Protein AF-A0A5N9AE64-F1 (afdb_monomer_lite)

Foldseek 3Di:
DPPQDDPVVVVDDDDDDPQVDEDEAEEDEWADAQPVDPPPRGDDDVNVVVVCVRHHHPYYDYD

Structure (mmCIF, N/CA/C/O backbone):
data_AF-A0A5N9AE64-F1
#
_entry.id   AF-A0A5N9AE64-F1
#
loop_
_atom_site.group_PDB
_atom_site.id
_atom_site.type_symbol
_atom_site.label_atom_id
_atom_site.label_alt_id
_atom_site.label_comp_id
_atom_site.label_asym_id
_atom_site.label_entity_id
_atom_site.label_seq_id
_atom_site.pdbx_PDB_ins_code
_atom_site.Cartn_x
_atom_site.Cartn_y
_atom_site.Cartn_z
_atom_site.occupancy
_atom_site.B_iso_or_equiv
_atom_site.auth_seq_id
_atom_site.auth_comp_id
_atom_site.auth_asym_id
_atom_site.auth_atom_id
_atom_site.pdbx_PDB_model_num
ATOM 1 N N . MET A 1 1 ? 21.153 -14.156 0.698 1.00 49.66 1 MET A N 1
ATOM 2 C CA . MET A 1 1 ? 20.263 -14.326 -0.468 1.00 49.66 1 MET A CA 1
ATOM 3 C C . MET A 1 1 ? 19.589 -12.994 -0.694 1.00 49.66 1 MET A C 1
ATOM 5 O O . MET A 1 1 ? 18.998 -12.483 0.246 1.00 49.66 1 MET A O 1
ATOM 9 N N . ALA A 1 2 ? 19.791 -12.379 -1.858 1.00 51.75 2 ALA A N 1
ATOM 10 C CA . ALA A 1 2 ? 19.075 -11.157 -2.201 1.00 51.75 2 ALA A CA 1
ATOM 11 C C . ALA A 1 2 ? 17.604 -11.534 -2.410 1.00 51.75 2 ALA A C 1
ATOM 13 O O . ALA A 1 2 ? 17.319 -12.392 -3.237 1.00 51.75 2 ALA A O 1
ATOM 14 N N . THR A 1 3 ? 16.706 -10.958 -1.617 1.00 56.28 3 THR A N 1
ATOM 15 C CA . THR A 1 3 ? 15.257 -11.135 -1.748 1.00 56.28 3 THR A CA 1
ATOM 16 C C . THR A 1 3 ? 14.818 -10.486 -3.059 1.00 56.28 3 THR A C 1
ATOM 18 O O . THR A 1 3 ? 14.772 -9.260 -3.161 1.00 56.28 3 THR A O 1
ATOM 21 N N . THR A 1 4 ? 14.553 -11.282 -4.091 1.00 61.03 4 THR A N 1
ATOM 22 C CA . THR A 1 4 ? 14.228 -10.812 -5.452 1.00 61.03 4 THR A CA 1
ATOM 23 C C . THR A 1 4 ? 12.748 -10.447 -5.631 1.00 61.03 4 THR A C 1
ATOM 25 O O . THR A 1 4 ? 12.231 -10.494 -6.742 1.00 61.03 4 THR A O 1
ATOM 28 N N . GLY A 1 5 ? 12.042 -10.105 -4.550 1.00 75.31 5 GLY A N 1
ATOM 29 C CA . GLY A 1 5 ? 10.610 -9.804 -4.570 1.00 75.31 5 GLY A CA 1
ATOM 30 C C . GLY A 1 5 ? 10.002 -9.767 -3.168 1.00 75.31 5 GLY A C 1
ATOM 31 O O . GLY A 1 5 ? 10.702 -9.514 -2.189 1.00 75.31 5 GLY A O 1
ATOM 32 N N . ASN A 1 6 ? 8.710 -10.079 -3.069 1.00 82.81 6 ASN A N 1
ATOM 33 C CA . ASN A 1 6 ? 7.886 -9.933 -1.860 1.00 82.81 6 ASN A CA 1
ATOM 34 C C . ASN A 1 6 ? 8.195 -10.923 -0.716 1.00 82.81 6 ASN A C 1
ATOM 36 O O . ASN A 1 6 ? 7.467 -10.960 0.270 1.00 82.81 6 ASN A O 1
ATOM 40 N N . GLU A 1 7 ? 9.273 -11.710 -0.799 1.00 86.38 7 GLU A N 1
ATOM 41 C CA . GLU A 1 7 ? 9.669 -12.674 0.245 1.00 86.38 7 GLU A CA 1
ATOM 42 C C . GLU A 1 7 ? 9.865 -12.012 1.617 1.00 86.38 7 GLU A C 1
ATOM 44 O O . GLU A 1 7 ? 9.640 -12.634 2.654 1.00 86.38 7 GLU A O 1
ATOM 49 N N . TRP A 1 8 ? 10.241 -10.731 1.628 1.00 84.00 8 TRP A N 1
ATOM 50 C CA . TRP A 1 8 ? 10.402 -9.958 2.856 1.00 84.00 8 TRP A CA 1
ATOM 51 C C . TRP A 1 8 ? 9.090 -9.794 3.647 1.00 84.00 8 TRP A C 1
ATOM 53 O O . TRP A 1 8 ? 9.144 -9.673 4.869 1.00 84.00 8 TRP A O 1
ATOM 63 N N . LEU A 1 9 ? 7.920 -9.850 2.991 1.00 84.19 9 LEU A N 1
ATOM 64 C CA . LEU A 1 9 ? 6.606 -9.775 3.649 1.00 84.19 9 LEU A CA 1
ATOM 65 C C . LEU A 1 9 ? 6.360 -10.956 4.600 1.00 84.19 9 LEU A C 1
ATOM 67 O O . LEU A 1 9 ? 5.563 -10.861 5.529 1.00 84.19 9 LEU A O 1
ATOM 71 N N . ALA A 1 10 ? 7.045 -12.081 4.388 1.00 88.88 10 ALA A N 1
ATOM 72 C CA . ALA A 1 10 ? 6.917 -13.264 5.231 1.00 88.88 10 ALA A CA 1
ATOM 73 C C . ALA A 1 10 ? 7.827 -13.225 6.471 1.00 88.88 10 ALA A C 1
ATOM 75 O O . ALA A 1 10 ? 7.747 -14.127 7.304 1.00 88.88 10 ALA A O 1
ATOM 76 N N . LEU A 1 11 ? 8.700 -12.215 6.605 1.00 91.00 11 LEU A N 1
ATOM 77 C CA . LEU A 1 11 ? 9.681 -12.166 7.694 1.00 91.00 11 LEU A CA 1
ATOM 78 C C . LEU A 1 11 ? 9.034 -11.956 9.066 1.00 91.00 11 LEU A C 1
ATOM 80 O O . LEU A 1 11 ? 9.541 -12.492 10.046 1.00 91.00 11 LEU A O 1
ATOM 84 N N . ASN A 1 12 ? 7.935 -11.201 9.137 1.00 90.38 12 ASN A N 1
ATOM 85 C CA . ASN A 1 12 ? 7.188 -10.957 10.369 1.00 90.38 12 ASN A CA 1
ATOM 86 C C . ASN A 1 12 ? 5.686 -10.985 10.076 1.00 90.38 12 ASN A C 1
ATOM 88 O O . ASN A 1 12 ? 5.232 -10.419 9.085 1.00 90.38 12 ASN A O 1
ATOM 92 N N . GLN A 1 13 ? 4.927 -11.653 10.940 1.00 89.44 13 GLN A N 1
ATOM 93 C CA . GLN A 1 13 ? 3.471 -11.747 10.870 1.00 89.44 13 GLN A CA 1
ATOM 94 C C . GLN A 1 13 ? 2.919 -11.355 12.237 1.00 89.44 13 GLN A C 1
ATOM 96 O O . GLN A 1 13 ? 3.282 -11.957 13.249 1.00 89.44 13 GLN A O 1
ATOM 101 N N . GLU A 1 14 ? 2.063 -10.341 12.263 1.00 89.31 14 GLU A N 1
ATOM 102 C CA . GLU A 1 14 ? 1.488 -9.783 13.483 1.00 89.31 14 GLU A CA 1
ATOM 103 C C . GLU A 1 14 ? -0.038 -9.825 13.402 1.00 89.31 14 GLU A C 1
ATOM 105 O O . GLU A 1 14 ? -0.626 -9.743 12.322 1.00 89.31 14 GLU A O 1
ATOM 110 N N . ALA A 1 15 ? -0.692 -9.987 14.551 1.00 90.00 15 ALA A N 1
ATOM 111 C CA . ALA A 1 15 ? -2.144 -9.910 14.619 1.00 90.00 15 ALA A CA 1
ATOM 112 C C . ALA A 1 15 ? -2.605 -8.457 14.422 1.00 90.00 15 ALA A C 1
ATOM 114 O O . ALA A 1 15 ? -1.978 -7.534 14.941 1.00 90.00 15 ALA A O 1
ATOM 115 N N . ILE A 1 16 ? -3.726 -8.259 13.720 1.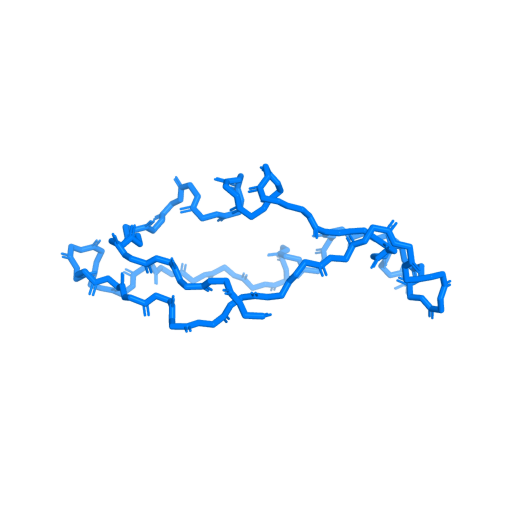00 85.50 16 ILE A N 1
ATOM 116 C CA . ILE A 1 16 ? -4.321 -6.928 13.550 1.00 85.50 16 ILE A CA 1
ATOM 117 C C . ILE A 1 16 ? -4.773 -6.410 14.917 1.00 85.50 16 ILE A C 1
ATOM 119 O O . ILE A 1 16 ? -5.563 -7.054 15.614 1.00 85.50 16 ILE A O 1
ATOM 123 N N . ILE A 1 17 ? -4.275 -5.235 15.285 1.00 89.19 17 ILE A N 1
ATOM 124 C CA . ILE A 1 17 ? -4.707 -4.503 16.473 1.00 89.19 17 ILE A CA 1
ATOM 125 C C . ILE A 1 17 ? -5.937 -3.686 16.080 1.00 89.19 17 ILE A C 1
ATOM 127 O O . ILE A 1 17 ? -5.897 -2.979 15.080 1.00 89.19 17 ILE A O 1
ATOM 131 N N . GLU A 1 18 ? -7.017 -3.799 16.858 1.00 90.31 18 GLU A N 1
ATOM 132 C CA . GLU A 1 18 ? -8.258 -3.029 16.660 1.00 90.31 18 GLU A CA 1
ATOM 133 C C . GLU A 1 18 ? -8.790 -3.094 15.210 1.00 90.31 18 GLU A C 1
ATOM 135 O O . GLU A 1 18 ? -8.864 -2.075 14.526 1.00 90.31 18 GLU A O 1
ATOM 140 N N . PRO A 1 19 ? -9.188 -4.285 14.722 1.00 86.81 19 PRO A N 1
ATOM 141 C CA . PRO A 1 19 ? -9.552 -4.498 13.315 1.00 86.81 19 PRO A CA 1
ATOM 142 C C . PRO A 1 19 ? -10.733 -3.644 12.827 1.00 86.81 19 PRO A C 1
ATOM 144 O O . PRO A 1 19 ? -10.873 -3.413 11.627 1.00 86.81 19 PRO A O 1
AT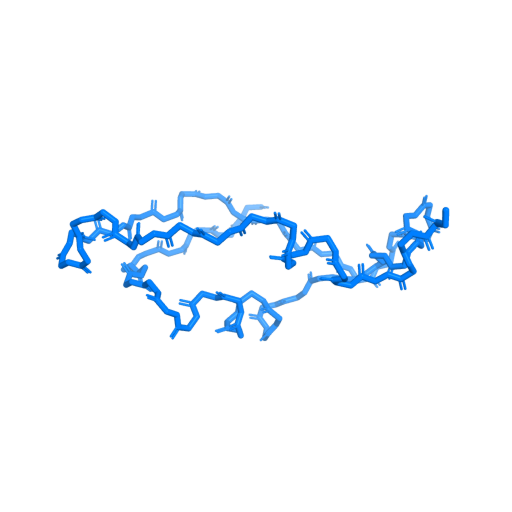OM 147 N N . ASP A 1 20 ? -11.566 -3.166 13.751 1.00 86.56 20 ASP A N 1
ATOM 148 C CA . ASP A 1 20 ? -12.736 -2.339 13.460 1.00 86.56 20 ASP A CA 1
ATOM 149 C C . ASP A 1 20 ? -12.428 -0.829 13.462 1.00 86.56 20 ASP A C 1
ATOM 151 O O . ASP A 1 20 ? -13.317 -0.021 13.180 1.00 86.56 20 ASP A O 1
ATOM 155 N N . LEU A 1 21 ? -11.198 -0.416 13.803 1.00 88.00 21 LEU A N 1
ATOM 156 C CA . LEU A 1 21 ? -10.827 0.996 13.838 1.00 88.00 21 LEU A CA 1
ATOM 157 C C . LEU A 1 21 ? -10.683 1.535 12.403 1.00 88.00 21 LEU A C 1
ATOM 159 O O . LEU A 1 21 ? -9.849 1.039 11.642 1.00 88.00 21 LEU A O 1
ATOM 163 N N . PRO A 1 22 ? -11.445 2.572 12.011 1.00 85.50 22 PRO A N 1
ATOM 164 C CA . PRO A 1 22 ? -11.309 3.174 10.694 1.00 85.50 22 PRO A CA 1
ATOM 165 C C . PRO A 1 22 ? -9.953 3.864 10.531 1.00 85.50 22 PRO A C 1
ATOM 167 O O . PRO A 1 22 ? -9.618 4.774 11.291 1.00 85.50 22 PRO A O 1
ATOM 170 N N . ILE A 1 23 ? -9.205 3.482 9.492 1.00 86.00 23 ILE A N 1
ATOM 171 C CA . ILE A 1 23 ? -7.923 4.106 9.151 1.00 86.00 23 ILE A CA 1
ATOM 172 C C . ILE A 1 23 ? -8.112 5.059 7.964 1.00 86.00 23 ILE A C 1
ATOM 174 O O . ILE A 1 23 ? -8.833 4.772 7.006 1.00 86.00 23 ILE A O 1
ATOM 178 N N . CYS A 1 24 ? -7.463 6.219 8.039 1.00 86.12 24 CYS A N 1
ATOM 179 C CA . CYS A 1 24 ? -7.301 7.152 6.929 1.00 86.12 24 CYS A CA 1
ATOM 180 C C . CYS A 1 24 ? -5.832 7.111 6.503 1.00 86.12 24 CYS A C 1
ATOM 182 O O . CYS A 1 24 ? -4.968 7.374 7.340 1.00 86.12 24 CYS A O 1
ATOM 184 N N . ASP A 1 25 ? -5.558 6.783 5.239 1.00 86.06 25 ASP A N 1
ATOM 185 C CA . ASP A 1 25 ? -4.226 6.940 4.652 1.00 86.06 25 ASP A CA 1
ATOM 186 C C . ASP A 1 25 ? -4.171 8.314 3.953 1.00 86.06 25 ASP A C 1
ATOM 188 O O . ASP A 1 25 ? -4.773 8.511 2.887 1.00 86.06 25 ASP A O 1
ATOM 192 N N . PRO A 1 26 ? -3.498 9.309 4.559 1.00 86.38 26 PRO A N 1
ATOM 193 C CA . PRO A 1 26 ? -3.521 10.672 4.061 1.00 86.38 26 PRO A CA 1
ATOM 194 C C . PRO A 1 26 ? -2.577 10.901 2.879 1.00 86.38 26 PRO A C 1
ATOM 196 O O . PRO A 1 26 ? -2.574 12.014 2.353 1.00 86.38 26 PRO A O 1
ATOM 199 N N . HIS A 1 27 ? -1.734 9.937 2.494 1.00 89.00 27 HIS A N 1
ATOM 200 C CA . HIS A 1 27 ? -0.728 10.190 1.468 1.00 89.00 27 HIS A CA 1
ATOM 201 C C . HIS A 1 27 ? -0.130 8.907 0.896 1.00 89.00 27 HIS A C 1
ATOM 203 O O . HIS A 1 27 ? 0.674 8.242 1.548 1.00 89.00 27 HIS A O 1
ATOM 209 N N . HIS A 1 28 ? -0.402 8.646 -0.382 1.00 87.31 28 HIS A N 1
ATOM 210 C CA . HIS A 1 28 ? 0.213 7.539 -1.103 1.00 87.31 28 HIS A CA 1
ATOM 211 C C . HIS A 1 28 ? 0.801 7.973 -2.446 1.00 87.31 28 HIS A C 1
ATOM 213 O O . HIS A 1 28 ? 0.201 8.767 -3.171 1.00 87.31 28 HIS A O 1
ATOM 219 N N . HIS A 1 29 ? 1.968 7.425 -2.788 1.00 88.50 29 HIS A N 1
ATOM 220 C CA . HIS A 1 29 ? 2.655 7.697 -4.049 1.00 88.50 29 HIS A CA 1
ATOM 221 C C . HIS A 1 29 ? 2.611 6.491 -4.982 1.00 88.50 29 HIS A C 1
ATOM 223 O O . HIS A 1 29 ? 2.834 5.362 -4.557 1.00 88.50 29 HIS A O 1
ATOM 229 N N . PHE A 1 30 ? 2.428 6.759 -6.272 1.00 90.38 30 PHE A N 1
ATOM 230 C CA . PHE A 1 30 ? 2.519 5.763 -7.334 1.00 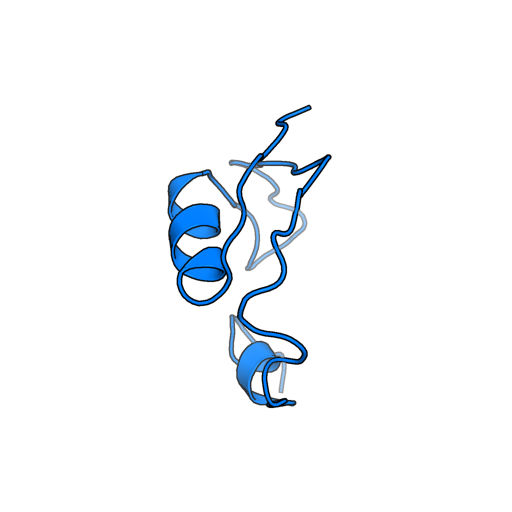90.38 30 PHE A CA 1
ATOM 231 C C . PHE A 1 30 ? 3.715 6.025 -8.235 1.00 90.38 30 PHE A C 1
ATOM 233 O O . PHE A 1 30 ? 4.188 7.156 -8.367 1.00 90.38 30 PHE A O 1
ATOM 240 N N . TRP A 1 31 ? 4.188 4.976 -8.892 1.00 91.38 31 TRP A N 1
ATOM 241 C CA . TRP A 1 31 ? 5.260 5.068 -9.869 1.00 91.38 31 TRP A CA 1
ATOM 242 C C . TRP A 1 31 ? 5.102 3.983 -10.934 1.00 91.38 31 TRP A C 1
ATOM 244 O O . TRP A 1 31 ? 4.657 2.884 -10.640 1.00 91.38 31 TRP A O 1
ATOM 254 N N . ASP A 1 32 ? 5.477 4.276 -12.178 1.00 90.38 32 ASP A N 1
ATOM 255 C CA . ASP A 1 32 ? 5.409 3.302 -13.287 1.00 90.38 32 ASP A CA 1
ATOM 256 C C . ASP A 1 32 ? 6.805 2.964 -13.844 1.00 90.38 32 ASP A C 1
ATOM 258 O O . ASP A 1 32 ? 7.027 1.875 -14.363 1.00 90.38 32 ASP A O 1
ATOM 262 N N . PHE A 1 33 ? 7.778 3.875 -13.694 1.00 87.56 33 PHE A N 1
ATOM 263 C CA . PHE A 1 33 ? 9.107 3.755 -14.312 1.00 87.56 33 PHE A CA 1
ATOM 264 C C . PHE A 1 33 ? 10.245 4.199 -13.384 1.00 87.56 33 PHE A C 1
ATOM 266 O O . PHE A 1 33 ? 10.995 5.129 -13.686 1.00 87.56 33 PHE A O 1
ATOM 273 N N . ARG A 1 34 ? 10.399 3.534 -12.235 1.00 87.88 34 ARG A N 1
ATOM 274 C CA . ARG A 1 34 ? 11.489 3.783 -11.278 1.00 87.88 34 ARG A CA 1
ATOM 275 C C . ARG A 1 34 ? 12.636 2.782 -11.455 1.00 87.88 34 ARG A C 1
ATOM 277 O O . ARG A 1 34 ? 12.922 1.987 -10.563 1.00 87.88 34 ARG A O 1
ATOM 284 N N . THR A 1 35 ? 13.306 2.854 -12.601 1.00 83.56 35 THR A N 1
ATOM 285 C CA . THR A 1 35 ? 14.329 1.887 -13.059 1.00 83.56 35 THR A CA 1
ATOM 286 C C . THR A 1 35 ? 15.517 1.701 -12.107 1.00 83.56 35 THR A C 1
ATOM 288 O O . THR A 1 35 ? 16.156 0.654 -12.082 1.00 83.56 35 THR A O 1
ATOM 291 N N . GLU A 1 36 ? 15.800 2.685 -11.254 1.00 85.62 36 GLU A N 1
ATOM 292 C CA . GLU A 1 36 ? 16.846 2.615 -10.223 1.00 85.62 36 GLU A CA 1
ATOM 293 C C . GLU A 1 36 ? 16.523 1.635 -9.076 1.00 85.62 36 GLU A C 1
ATOM 295 O O . GLU A 1 36 ? 17.344 1.440 -8.177 1.00 85.62 36 GLU A O 1
ATOM 300 N N . ARG A 1 37 ? 15.311 1.061 -9.040 1.00 80.25 37 ARG A N 1
ATOM 301 C CA . ARG A 1 37 ? 14.770 0.326 -7.885 1.00 80.25 37 ARG A CA 1
ATOM 302 C C . ARG A 1 37 ? 14.273 -1.078 -8.211 1.00 80.25 37 ARG A C 1
ATOM 304 O O . ARG A 1 37 ? 13.321 -1.530 -7.589 1.00 80.25 37 ARG A O 1
ATOM 311 N N . SER A 1 38 ? 14.938 -1.792 -9.116 1.00 80.81 38 SER A N 1
ATOM 312 C CA . SER A 1 38 ? 14.635 -3.206 -9.381 1.00 80.81 38 SER A CA 1
ATOM 313 C C . SER A 1 38 ? 14.691 -4.055 -8.092 1.00 80.81 38 SER A C 1
ATOM 315 O O . SER A 1 38 ? 15.670 -3.941 -7.344 1.00 80.81 38 SER A O 1
ATOM 317 N N . PRO A 1 39 ? 13.661 -4.873 -7.782 1.00 81.94 39 PRO A N 1
ATOM 318 C CA . PRO A 1 39 ? 12.511 -5.242 -8.627 1.00 81.94 39 PRO A CA 1
ATOM 319 C C . PRO A 1 39 ? 11.249 -4.354 -8.497 1.00 81.94 39 PRO A C 1
ATOM 321 O O . PRO A 1 39 ? 10.248 -4.618 -9.152 1.00 81.94 39 PRO A O 1
ATOM 324 N N . TYR A 1 40 ? 11.258 -3.308 -7.672 1.00 85.06 40 TYR A N 1
ATOM 325 C CA . TYR A 1 40 ? 10.103 -2.449 -7.359 1.00 85.06 40 TYR A CA 1
ATOM 326 C C . TYR A 1 40 ? 10.022 -1.207 -8.257 1.00 85.06 40 TYR A C 1
ATOM 328 O O . TYR A 1 40 ? 9.890 -0.072 -7.793 1.00 85.06 40 TYR A O 1
ATOM 336 N N . GLU A 1 41 ? 10.138 -1.410 -9.566 1.00 88.75 41 GLU A N 1
ATOM 337 C CA . GLU A 1 41 ? 10.196 -0.327 -10.559 1.00 88.75 41 GLU A CA 1
ATOM 338 C C . GLU A 1 41 ? 8.826 0.298 -10.845 1.00 88.75 41 GLU A C 1
ATOM 340 O O . GLU A 1 41 ? 8.768 1.371 -11.448 1.00 88.75 41 GLU A O 1
ATOM 345 N N . ARG A 1 42 ? 7.746 -0.341 -10.379 1.00 90.75 42 ARG A N 1
ATOM 346 C CA . ARG A 1 42 ? 6.353 0.071 -10.557 1.00 90.75 42 ARG A CA 1
ATOM 347 C C . ARG A 1 42 ? 5.526 -0.221 -9.301 1.00 90.75 42 ARG A C 1
ATOM 349 O O . ARG A 1 42 ? 5.762 -1.229 -8.643 1.00 90.75 42 ARG A O 1
ATOM 356 N N . TYR A 1 43 ? 4.588 0.671 -8.998 1.00 90.62 43 TYR A N 1
ATOM 357 C CA . TYR A 1 43 ? 3.528 0.501 -8.015 1.00 90.62 43 TYR A CA 1
ATOM 358 C C . TYR A 1 43 ? 2.353 1.431 -8.333 1.00 90.62 43 TYR A C 1
ATOM 360 O O . TYR A 1 43 ? 2.491 2.656 -8.352 1.00 90.62 43 TYR A O 1
ATOM 368 N N . MET A 1 44 ? 1.199 0.838 -8.618 1.00 92.56 44 MET A N 1
ATOM 369 C CA . MET A 1 44 ? -0.003 1.507 -9.114 1.00 92.56 44 MET A CA 1
ATOM 370 C C . MET A 1 44 ? -1.225 1.184 -8.244 1.00 92.56 44 MET A C 1
ATOM 372 O O . MET A 1 44 ? -1.211 0.276 -7.420 1.00 92.56 44 MET A O 1
ATOM 376 N N . LEU A 1 45 ? -2.343 1.877 -8.487 1.00 90.25 45 LEU A N 1
ATOM 377 C CA . LEU A 1 45 ? -3.570 1.763 -7.683 1.00 90.25 45 LEU A CA 1
ATOM 378 C C . LEU A 1 45 ? -4.077 0.325 -7.467 1.00 90.25 45 LEU A C 1
ATOM 380 O O . LEU A 1 45 ? -4.520 -0.012 -6.376 1.00 90.25 45 LEU A O 1
ATOM 384 N N . HIS A 1 46 ? -4.043 -0.519 -8.498 1.00 89.56 46 HIS A N 1
ATOM 385 C CA . HIS A 1 46 ? -4.502 -1.907 -8.384 1.00 89.56 46 HIS A CA 1
ATOM 386 C C . HIS A 1 46 ? -3.587 -2.771 -7.498 1.00 89.56 46 HIS A C 1
ATOM 388 O O . HIS A 1 46 ? -4.071 -3.717 -6.887 1.00 89.56 46 HIS A O 1
ATOM 394 N N . GLU A 1 47 ? -2.298 -2.434 -7.413 1.00 89.69 47 GLU A N 1
ATOM 395 C CA . 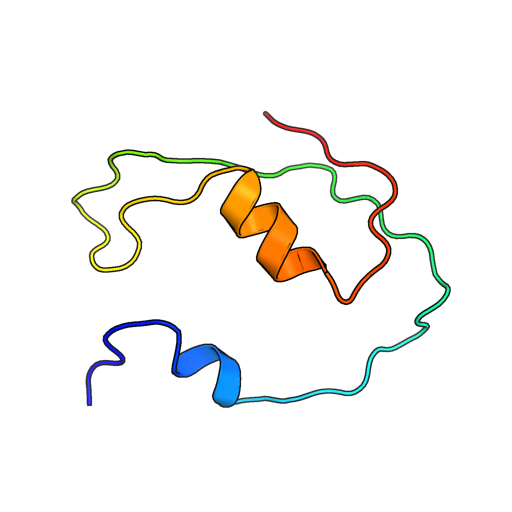GLU A 1 47 ? -1.330 -3.099 -6.533 1.00 89.69 47 GLU A CA 1
ATOM 396 C C . GLU A 1 47 ? -1.577 -2.663 -5.087 1.00 89.69 47 GLU A C 1
ATOM 398 O O . GLU A 1 47 ? -1.777 -3.515 -4.227 1.00 89.69 47 GLU A O 1
ATOM 403 N N . LEU A 1 48 ? -1.746 -1.355 -4.847 1.00 88.94 48 LEU A N 1
ATOM 404 C CA . LEU A 1 48 ? -2.190 -0.839 -3.546 1.00 88.94 48 LEU A CA 1
ATOM 405 C C . LEU A 1 48 ? -3.504 -1.489 -3.095 1.00 88.94 48 LEU A C 1
ATOM 407 O O . LEU A 1 48 ? -3.622 -1.936 -1.960 1.00 88.94 48 LEU A O 1
ATOM 411 N N . SER A 1 49 ? -4.493 -1.583 -3.989 1.00 88.00 49 SER A N 1
ATOM 412 C CA . SER A 1 49 ? -5.783 -2.208 -3.681 1.00 88.00 49 SER A CA 1
ATOM 413 C C . SER A 1 49 ? -5.653 -3.679 -3.279 1.00 88.00 49 SER A C 1
ATOM 415 O O . SER A 1 49 ? -6.479 -4.153 -2.500 1.00 88.00 49 SER A O 1
ATOM 417 N N . ALA A 1 50 ? -4.675 -4.406 -3.824 1.00 88.06 50 ALA A N 1
ATOM 418 C CA . ALA A 1 50 ? -4.414 -5.791 -3.448 1.00 88.06 50 ALA A CA 1
ATOM 419 C C . ALA A 1 50 ? -3.758 -5.874 -2.061 1.00 88.06 50 ALA A C 1
ATOM 421 O O . ALA A 1 50 ? -4.137 -6.730 -1.263 1.00 88.06 50 ALA A O 1
ATOM 422 N N . ASP A 1 51 ? -2.842 -4.952 -1.757 1.00 85.62 51 ASP A N 1
ATOM 423 C CA . ASP A 1 51 ? -2.114 -4.917 -0.486 1.00 85.62 51 ASP A CA 1
ATOM 424 C C . ASP A 1 51 ? -3.005 -4.515 0.701 1.00 85.62 51 ASP A C 1
ATOM 426 O O . ASP A 1 51 ? -2.851 -5.037 1.804 1.00 85.62 51 ASP A O 1
ATOM 430 N N . VAL A 1 52 ? -3.979 -3.623 0.490 1.00 84.50 52 VAL A N 1
ATOM 431 C CA . VAL A 1 52 ? -4.865 -3.125 1.565 1.00 84.50 52 VAL A CA 1
ATOM 432 C C . VAL A 1 52 ? -6.064 -4.032 1.848 1.00 84.50 52 VAL A C 1
ATOM 434 O O . VAL A 1 52 ? -6.816 -3.767 2.781 1.00 84.50 52 VAL A O 1
ATOM 437 N N . GLY A 1 53 ? -6.247 -5.122 1.094 1.00 74.88 53 GLY A N 1
ATOM 438 C CA . GLY A 1 53 ? -7.416 -6.015 1.156 1.00 74.88 53 GLY A CA 1
ATOM 439 C C . GLY A 1 53 ? -7.687 -6.728 2.496 1.00 74.88 53 GLY A C 1
ATOM 440 O O . GLY A 1 53 ? -8.594 -7.555 2.557 1.00 74.88 53 GLY A O 1
ATOM 441 N N . GLY A 1 54 ? -6.933 -6.428 3.559 1.00 66.56 54 GLY A N 1
ATOM 442 C CA . GL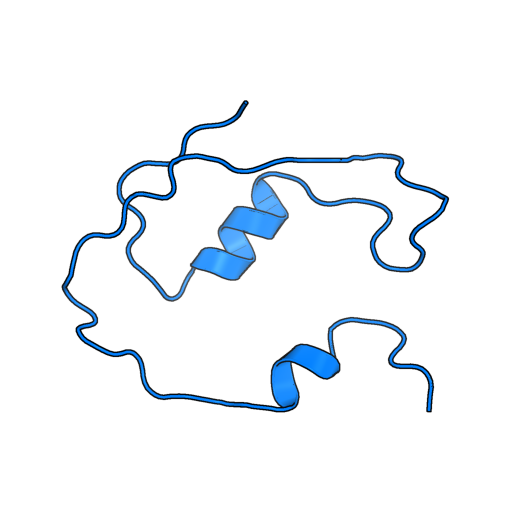Y A 1 54 ? -7.114 -6.946 4.922 1.00 66.56 54 GLY A CA 1
ATOM 443 C C . GLY A 1 54 ? -7.319 -5.884 6.013 1.00 66.56 54 GLY A C 1
ATOM 444 O O . GLY A 1 54 ? -7.521 -6.253 7.167 1.00 66.56 54 GLY A O 1
ATOM 445 N N . VAL A 1 55 ? -7.279 -4.590 5.679 1.00 65.25 55 VAL A N 1
ATOM 446 C CA . VAL A 1 55 ? -7.498 -3.468 6.609 1.00 65.25 55 VAL A CA 1
ATOM 447 C C . VAL A 1 55 ? -8.534 -2.506 6.039 1.00 65.25 55 VAL A C 1
ATOM 449 O O . VAL A 1 55 ? -8.571 -2.243 4.839 1.00 65.25 55 VAL A O 1
ATOM 452 N N . THR A 1 56 ? -9.388 -1.953 6.899 1.00 64.88 56 THR A N 1
ATOM 453 C CA . THR A 1 56 ? -10.432 -1.025 6.451 1.00 64.88 56 THR A CA 1
ATOM 454 C C . THR A 1 56 ? -9.867 0.394 6.336 1.00 64.88 56 THR A C 1
ATOM 456 O O . THR A 1 56 ? -9.869 1.160 7.302 1.00 64.88 56 THR A O 1
ATOM 459 N N . ILE A 1 57 ? -9.380 0.751 5.143 1.00 73.31 57 ILE A N 1
ATOM 460 C CA . ILE A 1 57 ? -9.022 2.135 4.792 1.00 73.31 57 ILE A CA 1
ATOM 461 C C . ILE A 1 57 ? -10.268 2.845 4.260 1.00 73.31 57 ILE A C 1
ATOM 463 O O . ILE A 1 57 ? -10.853 2.435 3.258 1.00 73.31 57 ILE A O 1
ATOM 467 N N . TYR A 1 58 ? -10.677 3.922 4.929 1.00 63.91 58 TYR A N 1
ATOM 468 C CA . TYR A 1 58 ? -11.891 4.672 4.585 1.00 63.91 58 TYR A CA 1
ATOM 469 C C . TYR A 1 58 ? -11.635 5.805 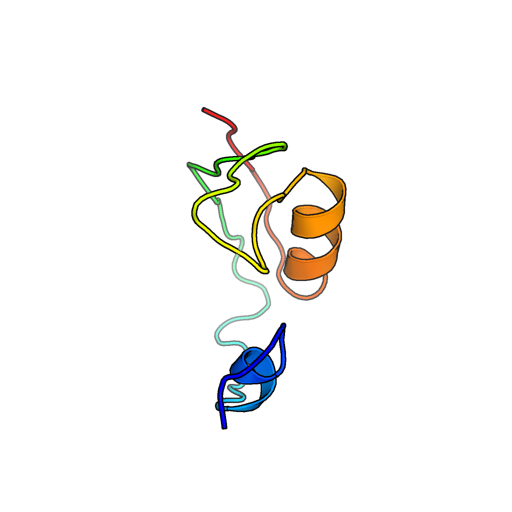3.596 1.00 63.91 58 TYR A C 1
ATOM 471 O O . TYR A 1 58 ? -12.495 6.122 2.776 1.00 63.91 58 TYR A O 1
ATOM 479 N N . TYR A 1 59 ? -10.458 6.421 3.676 1.00 69.44 59 TYR A N 1
ATOM 480 C CA . TYR A 1 59 ? -10.058 7.507 2.796 1.00 69.44 59 TYR A CA 1
ATOM 481 C C . TYR A 1 59 ? -8.608 7.306 2.384 1.00 69.44 59 TYR A C 1
ATOM 483 O O . TYR A 1 59 ? -7.757 7.020 3.226 1.00 69.44 59 TYR A O 1
ATOM 491 N N . GLN A 1 60 ? -8.366 7.476 1.088 1.00 72.00 60 GLN A N 1
ATOM 492 C CA . GLN A 1 60 ? -7.047 7.492 0.481 1.00 72.00 60 GLN A CA 1
ATOM 493 C C . GLN A 1 60 ? -6.876 8.821 -0.245 1.00 72.00 60 GLN A C 1
ATOM 495 O O . GLN A 1 60 ? -7.696 9.177 -1.095 1.00 72.00 60 GLN A O 1
ATOM 500 N N . LEU A 1 61 ? -5.808 9.546 0.071 1.00 70.25 61 LEU A N 1
ATOM 501 C CA . LEU A 1 61 ? -5.395 10.717 -0.697 1.00 70.25 61 LEU A CA 1
ATOM 502 C C . LEU A 1 61 ? -4.202 10.355 -1.587 1.00 70.25 61 LEU A C 1
ATOM 504 O O . LEU A 1 61 ? -3.263 9.686 -1.149 1.00 70.25 61 LEU A O 1
ATOM 508 N N . PHE A 1 62 ? -4.256 10.805 -2.839 1.00 75.12 62 PHE A N 1
ATOM 509 C CA . PHE A 1 62 ? -3.173 10.684 -3.813 1.00 75.12 62 PHE A CA 1
ATOM 510 C C . PHE A 1 62 ? -2.593 12.079 -4.048 1.00 75.12 62 PHE A C 1
ATOM 512 O O . PHE A 1 62 ? -3.341 12.991 -4.412 1.00 75.12 62 PHE A O 1
ATOM 519 N N . LEU A 1 63 ? -1.290 12.244 -3.813 1.00 63.47 63 LEU A N 1
ATOM 520 C CA . LEU A 1 63 ? -0.551 13.499 -3.987 1.00 63.47 63 LEU A CA 1
ATOM 521 C C . LEU A 1 63 ? 0.678 13.290 -4.878 1.00 63.47 63 LEU A C 1
ATOM 523 O O . LEU A 1 63 ? 1.380 12.259 -4.715 1.00 63.47 63 LEU A O 1
#

Sequence (63 aa):
MATTGNEWLALNQEAIIEPDLPICDPHHHFWDFRTERSPYERYMLHELSADVGGVTIYYQLFL

pLDDT: mean 81.95, std 10.49, range [49.66, 92.56]

Secondary structure (DSSP, 8-state):
----SGGGGGS---PPSSTTSPEEEEEE--BS--GGGTT---B-HHHHHHHTTTS-EEEEEE-

Radius of gyration: 14.08 Å; chains: 1; bounding box: 33×28×31 Å